Protein AF-G9ZFN4-F1 (afdb_monomer_lite)

Structure (mmCIF, N/CA/C/O backbone):
data_AF-G9ZFN4-F1
#
_entry.id   AF-G9ZFN4-F1
#
loop_
_atom_site.group_PDB
_atom_site.id
_atom_site.type_symbol
_atom_site.label_atom_id
_atom_site.label_alt_id
_atom_site.label_comp_id
_atom_site.label_asym_id
_atom_site.label_entity_id
_atom_site.label_seq_id
_atom_site.pdbx_PDB_ins_code
_atom_site.Cartn_x
_atom_site.Cartn_y
_atom_site.Cartn_z
_atom_site.occupancy
_atom_site.B_iso_or_equiv
_atom_site.auth_seq_id
_atom_site.auth_comp_id
_atom_site.auth_asym_id
_atom_site.auth_atom_id
_atom_site.pdbx_PDB_model_num
ATOM 1 N N . MET A 1 1 ? -30.433 3.989 19.221 1.00 57.47 1 MET A N 1
ATOM 2 C CA . MET A 1 1 ? -29.057 3.972 18.670 1.00 57.47 1 MET A CA 1
ATOM 3 C C . MET A 1 1 ? -28.745 5.319 18.044 1.00 57.47 1 MET A C 1
ATOM 5 O O . MET A 1 1 ? -29.502 5.784 17.198 1.00 57.47 1 MET A O 1
ATOM 9 N N . ASN A 1 2 ? -27.679 5.973 18.498 1.00 67.06 2 ASN A N 1
ATOM 10 C CA . ASN A 1 2 ? -27.312 7.309 18.042 1.00 67.06 2 ASN A CA 1
ATOM 11 C C . ASN A 1 2 ? -26.608 7.190 16.679 1.00 67.06 2 ASN A C 1
ATOM 13 O O . ASN A 1 2 ? -25.549 6.582 16.584 1.00 67.06 2 ASN A O 1
ATOM 17 N N . ARG A 1 3 ? -27.195 7.719 15.597 1.00 66.75 3 ARG A N 1
ATOM 18 C CA . ARG A 1 3 ? -26.715 7.477 14.214 1.00 66.75 3 ARG A CA 1
ATOM 19 C C . ARG A 1 3 ? -25.255 7.905 13.973 1.00 66.75 3 ARG A C 1
ATOM 21 O O . ARG A 1 3 ? -24.612 7.396 13.063 1.00 66.75 3 ARG A O 1
ATOM 28 N N . ARG A 1 4 ? -24.723 8.810 14.803 1.00 68.62 4 ARG A N 1
ATOM 29 C CA . ARG A 1 4 ? -23.346 9.322 14.718 1.00 68.62 4 ARG A CA 1
ATOM 30 C C . ARG A 1 4 ? -22.282 8.297 15.126 1.00 68.62 4 ARG A C 1
ATOM 32 O O . ARG A 1 4 ? -21.203 8.311 14.548 1.00 68.62 4 ARG A O 1
ATOM 39 N N . THR A 1 5 ? -22.575 7.407 16.078 1.00 69.00 5 THR A N 1
ATOM 40 C CA . THR A 1 5 ? -21.598 6.403 16.541 1.00 69.00 5 THR A CA 1
ATOM 41 C C . THR A 1 5 ? -21.435 5.280 15.522 1.00 69.00 5 THR A C 1
ATOM 43 O O . THR A 1 5 ? -20.315 4.921 15.188 1.00 69.00 5 THR A O 1
ATOM 46 N N . LEU A 1 6 ? -22.540 4.832 14.914 1.00 70.44 6 LEU A N 1
ATOM 47 C CA . LEU A 1 6 ? -22.517 3.813 13.856 1.00 70.44 6 LEU A CA 1
ATOM 48 C C . LEU A 1 6 ? -21.655 4.227 12.652 1.00 70.44 6 LEU A C 1
ATOM 50 O O . LEU A 1 6 ? -20.964 3.396 12.073 1.00 70.44 6 LEU A O 1
ATOM 54 N N . HIS A 1 7 ? -21.670 5.509 12.278 1.00 74.12 7 HIS A N 1
ATOM 55 C CA . HIS A 1 7 ? -20.865 6.019 11.166 1.00 74.12 7 HIS A CA 1
ATOM 56 C C . HIS A 1 7 ? -19.356 6.014 11.473 1.00 74.12 7 HIS A C 1
ATOM 58 O O . HIS A 1 7 ? -18.553 5.688 10.600 1.00 74.12 7 HIS A O 1
ATOM 64 N N . LEU A 1 8 ? -18.971 6.337 12.713 1.00 80.75 8 LEU A N 1
ATOM 65 C CA . LEU A 1 8 ? -17.583 6.262 13.186 1.00 80.75 8 LEU A CA 1
ATOM 66 C C . LEU A 1 8 ? -17.080 4.816 13.220 1.00 80.75 8 LEU A C 1
ATOM 68 O O . LEU A 1 8 ? -15.999 4.538 12.703 1.00 80.75 8 LEU A O 1
ATOM 72 N N . ASP A 1 9 ? -17.891 3.897 13.745 1.00 81.81 9 ASP A N 1
ATOM 73 C CA . ASP A 1 9 ? -17.558 2.471 13.780 1.00 81.81 9 ASP A CA 1
ATOM 74 C C . ASP A 1 9 ? -17.390 1.905 12.363 1.00 81.81 9 ASP A C 1
ATOM 76 O O . ASP A 1 9 ? -16.444 1.167 12.095 1.00 81.81 9 ASP A O 1
ATOM 80 N N . LEU A 1 10 ? -18.242 2.309 11.414 1.00 82.50 10 LEU A N 1
ATOM 81 C CA . LEU A 1 10 ? -18.110 1.937 10.002 1.00 82.50 10 LEU A CA 1
ATOM 82 C C . LEU A 1 10 ? -16.822 2.488 9.369 1.00 82.50 10 LEU A C 1
ATOM 84 O O . LEU A 1 10 ? -16.141 1.740 8.665 1.00 82.50 10 LEU A O 1
ATOM 88 N N . LEU A 1 11 ? -16.445 3.745 9.630 1.00 84.25 11 LEU A N 1
ATOM 89 C CA . LEU A 1 11 ? -15.192 4.325 9.124 1.00 84.25 11 LEU A CA 1
ATOM 90 C C . LEU A 1 11 ? -13.955 3.610 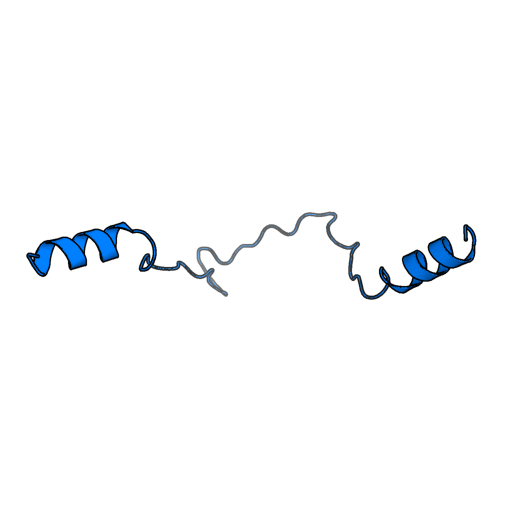9.690 1.00 84.25 11 LEU A C 1
ATOM 92 O O . LEU A 1 11 ? -13.000 3.331 8.960 1.00 84.25 11 LEU A O 1
ATOM 96 N N . HIS A 1 12 ? -13.976 3.293 10.985 1.00 85.44 12 HIS A N 1
ATOM 97 C CA . HIS A 1 12 ? -12.858 2.656 11.683 1.00 85.44 12 HIS A CA 1
ATOM 98 C C . HIS A 1 12 ? -12.819 1.133 11.524 1.00 85.44 12 HIS A C 1
ATOM 100 O O . HIS A 1 12 ? -11.762 0.538 11.727 1.00 85.44 12 HIS A O 1
ATOM 106 N N . SER A 1 13 ? -13.911 0.507 11.068 1.00 86.31 13 SER A N 1
ATOM 107 C CA . SER A 1 13 ? -13.991 -0.937 10.783 1.00 86.31 13 SER A CA 1
ATOM 108 C C . SER A 1 13 ? -12.973 -1.427 9.749 1.00 86.31 13 SER A C 1
ATOM 110 O O . SER A 1 13 ? -12.807 -2.627 9.548 1.00 86.31 13 SER A O 1
ATOM 112 N N . GLY A 1 14 ? -12.319 -0.513 9.028 1.00 83.00 14 GLY A N 1
ATOM 113 C CA . GLY A 1 14 ? -11.361 -0.845 7.983 1.00 83.00 14 GLY A CA 1
ATOM 114 C C . GLY A 1 14 ? -12.008 -1.203 6.645 1.00 83.00 14 GLY A C 1
ATOM 115 O O . GLY A 1 14 ? -11.326 -1.137 5.623 1.00 83.00 14 GLY A O 1
ATOM 116 N N . LYS A 1 15 ? -13.318 -1.495 6.626 1.00 87.44 15 LYS A N 1
ATOM 117 C CA . LYS A 1 15 ? -14.087 -1.857 5.424 1.00 87.44 15 LYS A CA 1
ATOM 118 C C . LYS A 1 15 ? -14.061 -0.771 4.346 1.00 87.44 15 LYS A C 1
ATOM 120 O O . LYS A 1 15 ? -14.086 -1.086 3.163 1.00 87.44 15 LYS A O 1
ATOM 125 N N . TYR A 1 16 ? -13.996 0.493 4.759 1.00 84.12 16 TYR A N 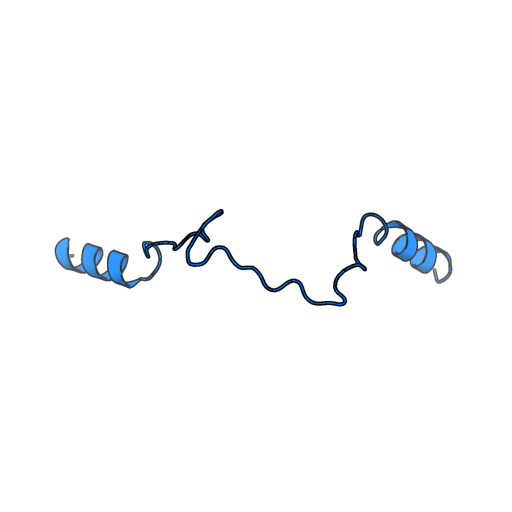1
ATOM 126 C CA . TYR A 1 16 ? -13.996 1.660 3.871 1.00 84.12 16 TYR A CA 1
ATOM 127 C C . TYR A 1 16 ? -12.641 2.375 3.837 1.00 84.12 16 TYR A C 1
ATOM 129 O O . TYR A 1 16 ? -12.568 3.578 3.591 1.00 84.12 16 TYR A O 1
ATOM 137 N N . ARG A 1 17 ? -11.547 1.654 4.113 1.00 86.56 17 ARG A N 1
ATOM 138 C CA . ARG A 1 17 ? -10.202 2.223 3.994 1.00 86.56 17 ARG A CA 1
ATOM 139 C C . ARG A 1 17 ? -9.879 2.559 2.546 1.00 86.56 17 ARG A C 1
ATOM 141 O O . ARG A 1 17 ? -10.260 1.853 1.618 1.00 86.56 17 ARG A O 1
ATOM 148 N N . GLN A 1 18 ? -9.117 3.631 2.364 1.00 90.06 18 GLN A N 1
ATOM 149 C CA . GLN A 1 18 ? -8.606 3.993 1.054 1.00 90.06 18 GLN A CA 1
ATOM 150 C C . GLN A 1 18 ? -7.661 2.903 0.539 1.00 90.06 18 GLN A C 1
ATOM 152 O O . GLN A 1 18 ? -6.668 2.561 1.183 1.00 90.06 18 GLN A O 1
ATOM 157 N N . HIS A 1 19 ? -7.952 2.388 -0.652 1.00 89.50 19 HIS A N 1
ATOM 158 C CA . HIS A 1 19 ? -7.074 1.455 -1.34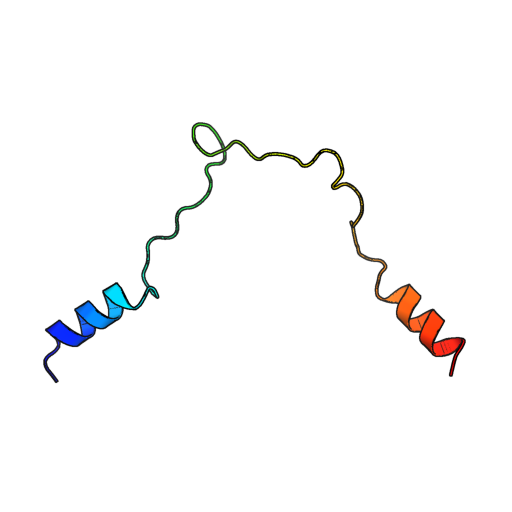2 1.00 89.50 19 HIS A CA 1
ATOM 159 C C . HIS A 1 19 ? -6.025 2.235 -2.137 1.00 89.50 19 HIS A C 1
ATOM 161 O O . HIS A 1 19 ? -6.354 2.997 -3.046 1.00 89.50 19 HIS A O 1
ATOM 167 N N . ILE A 1 20 ? -4.749 2.038 -1.804 1.00 89.19 20 ILE A N 1
ATOM 168 C CA . ILE A 1 20 ? -3.636 2.630 -2.550 1.00 89.19 20 ILE A CA 1
ATOM 169 C C . ILE A 1 20 ? -3.291 1.697 -3.712 1.00 89.19 20 I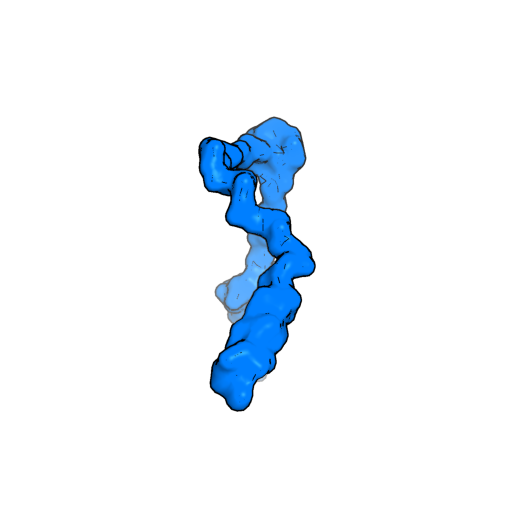LE A C 1
ATOM 171 O O . ILE A 1 20 ? -2.846 0.568 -3.507 1.00 89.19 20 ILE A O 1
ATOM 175 N N . VAL A 1 21 ? -3.499 2.170 -4.941 1.00 89.62 21 VAL A N 1
ATOM 176 C CA . VAL A 1 21 ? -3.177 1.423 -6.164 1.00 89.62 21 VAL A CA 1
ATOM 177 C C . VAL A 1 21 ? -1.757 1.754 -6.614 1.00 89.62 21 VAL A C 1
ATOM 179 O O . VAL A 1 21 ? -1.336 2.911 -6.605 1.00 89.62 21 VAL A O 1
ATOM 182 N N . LYS A 1 22 ? -1.010 0.731 -7.038 1.00 90.38 22 LYS A N 1
ATOM 183 C CA . LYS A 1 22 ? 0.348 0.902 -7.557 1.00 90.38 22 LYS A CA 1
ATOM 184 C C . LYS A 1 22 ? 0.325 1.675 -8.879 1.00 90.38 22 LYS A C 1
ATOM 186 O O . LYS A 1 22 ? -0.391 1.309 -9.811 1.00 90.38 22 LYS A O 1
ATOM 191 N N . ALA A 1 23 ? 1.134 2.728 -8.971 1.00 90.19 23 ALA A N 1
ATOM 192 C CA . ALA A 1 23 ? 1.254 3.526 -10.185 1.00 90.19 23 ALA A CA 1
ATOM 193 C C . ALA A 1 23 ? 1.883 2.716 -11.332 1.00 90.19 23 ALA A C 1
ATOM 195 O O . ALA A 1 23 ? 2.758 1.881 -11.112 1.00 90.19 23 ALA A O 1
ATOM 196 N N . LYS A 1 24 ? 1.475 2.9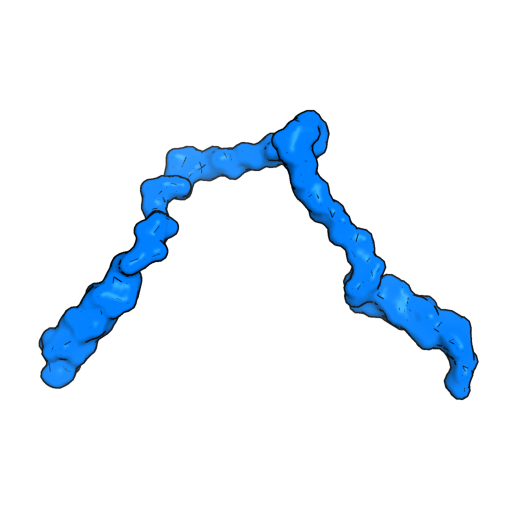95 -12.577 1.00 89.44 24 LYS A N 1
ATOM 197 C CA . LYS A 1 24 ? 2.069 2.371 -13.778 1.00 89.44 24 LYS A CA 1
ATOM 198 C C . LYS A 1 24 ? 3.377 3.041 -14.220 1.00 89.44 24 LYS A C 1
ATOM 200 O O . LYS A 1 24 ? 4.198 2.404 -14.869 1.00 89.44 24 LYS A O 1
ATOM 205 N N . LYS A 1 25 ? 3.576 4.321 -13.885 1.00 93.69 25 LYS A N 1
ATOM 206 C CA . LYS A 1 25 ? 4.756 5.124 -14.247 1.00 93.69 25 LYS A CA 1
ATOM 207 C C . LYS A 1 25 ? 5.073 6.110 -13.118 1.00 93.69 25 LYS A C 1
ATOM 209 O O . LYS A 1 25 ? 4.159 6.581 -12.449 1.00 93.69 25 LYS A O 1
ATOM 214 N N . GLY A 1 26 ? 6.351 6.431 -12.917 1.00 92.50 26 GLY A N 1
ATOM 215 C CA . GLY A 1 26 ? 6.797 7.383 -11.892 1.00 92.50 26 GLY A CA 1
ATOM 216 C C . GLY A 1 26 ? 7.018 6.755 -10.510 1.00 92.50 26 GLY A C 1
ATOM 217 O O . GLY A 1 26 ? 7.408 5.591 -10.395 1.00 92.50 26 GLY A O 1
ATOM 218 N N . LYS A 1 27 ? 6.810 7.540 -9.445 1.00 93.12 27 LYS A N 1
ATOM 219 C CA . LYS A 1 27 ? 7.046 7.102 -8.058 1.00 93.12 27 LYS A CA 1
ATOM 220 C C . LYS A 1 27 ? 6.125 5.932 -7.697 1.00 93.12 27 LYS A C 1
ATOM 222 O O . LYS A 1 27 ? 4.940 5.947 -8.004 1.00 93.12 27 LYS A O 1
ATOM 227 N N . GLY A 1 28 ? 6.683 4.906 -7.056 1.00 88.06 28 GLY A N 1
ATOM 228 C CA . GLY A 1 28 ? 5.935 3.706 -6.666 1.00 88.06 28 GLY A CA 1
ATOM 229 C C . GLY A 1 28 ? 5.628 2.729 -7.808 1.00 88.06 28 GLY A C 1
ATOM 230 O O . GLY A 1 28 ? 5.049 1.678 -7.549 1.00 88.06 28 GLY A O 1
ATOM 231 N N . ALA A 1 29 ? 6.043 3.017 -9.049 1.00 90.31 29 ALA A N 1
ATOM 232 C CA . ALA A 1 29 ? 5.827 2.113 -10.181 1.00 90.31 29 ALA A CA 1
ATOM 233 C C . ALA A 1 29 ? 6.850 0.970 -10.260 1.00 90.31 29 ALA A C 1
ATOM 235 O O . ALA A 1 29 ? 6.567 -0.080 -10.838 1.00 90.31 29 ALA A O 1
ATOM 236 N N . PHE A 1 30 ? 8.030 1.140 -9.653 1.00 87.19 30 PHE A N 1
ATOM 237 C CA . PHE A 1 30 ? 9.073 0.120 -9.673 1.00 87.19 30 PHE A CA 1
ATOM 238 C C . PHE A 1 30 ? 8.579 -1.186 -9.039 1.00 87.19 30 PHE A C 1
ATOM 240 O O . PHE A 1 30 ? 8.029 -1.215 -7.935 1.00 87.19 30 PHE A O 1
ATOM 247 N N . SER A 1 31 ? 8.757 -2.292 -9.754 1.00 84.00 31 SER A N 1
ATOM 248 C CA . SER A 1 31 ? 8.484 -3.633 -9.254 1.00 84.00 31 SER A CA 1
ATOM 249 C C . SER A 1 31 ? 9.767 -4.432 -9.335 1.00 84.00 31 SER A C 1
ATOM 251 O O . SER A 1 31 ? 10.341 -4.560 -10.414 1.00 84.00 31 SER A O 1
ATOM 253 N N . ARG A 1 32 ? 10.220 -4.977 -8.205 1.00 84.81 32 ARG A N 1
ATOM 254 C CA . ARG A 1 32 ? 11.367 -5.879 -8.207 1.00 84.81 32 ARG A CA 1
ATOM 255 C C . ARG A 1 32 ? 10.943 -7.164 -8.914 1.00 84.81 32 ARG A C 1
ATOM 257 O O . ARG A 1 32 ? 10.101 -7.900 -8.408 1.00 84.81 32 ARG A O 1
ATOM 264 N N . HIS A 1 33 ? 11.502 -7.422 -10.089 1.00 77.94 33 HIS A N 1
ATOM 265 C CA . HIS A 1 33 ? 11.427 -8.749 -10.680 1.00 77.94 33 HIS A CA 1
ATOM 266 C C . HIS A 1 33 ? 12.445 -9.640 -9.979 1.00 77.94 33 HIS A C 1
ATOM 268 O O . HIS A 1 33 ? 13.640 -9.354 -9.941 1.00 77.94 33 HIS A O 1
ATOM 274 N N . GLU A 1 34 ? 11.942 -10.693 -9.349 1.00 72.50 34 GLU A N 1
ATOM 275 C CA . GLU A 1 34 ? 12.776 -11.708 -8.736 1.00 72.50 34 GLU A CA 1
ATOM 276 C C . GLU A 1 34 ? 13.480 -12.487 -9.852 1.00 72.50 34 GLU A C 1
ATOM 278 O O . GLU A 1 34 ? 12.829 -13.009 -10.758 1.00 72.50 34 GLU A O 1
ATOM 283 N N . LYS A 1 35 ? 14.818 -12.531 -9.794 1.00 66.62 35 LYS A N 1
ATOM 284 C CA . LYS A 1 35 ? 15.719 -13.065 -10.834 1.00 66.62 35 LYS A CA 1
ATOM 285 C C . LYS A 1 35 ? 15.370 -14.497 -11.284 1.00 66.62 35 LYS A C 1
ATOM 287 O O . LYS A 1 35 ? 15.760 -14.896 -12.374 1.00 66.62 35 LYS A O 1
ATOM 292 N N . HIS A 1 36 ? 14.600 -15.242 -10.484 1.00 67.62 36 HIS A N 1
ATOM 293 C CA . HIS A 1 36 ? 14.266 -16.649 -10.716 1.00 67.62 36 HIS A CA 1
ATOM 294 C C . HIS A 1 36 ? 12.763 -16.990 -10.651 1.00 67.62 36 HIS A C 1
ATOM 296 O O . HIS A 1 36 ? 12.418 -18.138 -10.402 1.00 67.62 36 HIS A O 1
ATOM 302 N N . LYS A 1 37 ? 11.837 -16.057 -10.925 1.00 61.34 37 LYS A N 1
ATOM 303 C CA . LYS A 1 37 ? 10.406 -16.405 -11.101 1.00 61.34 37 LYS A CA 1
ATOM 304 C C . LYS A 1 37 ? 9.988 -16.434 -12.569 1.00 61.34 37 LYS A C 1
ATOM 306 O O . LYS A 1 37 ? 9.134 -15.678 -13.020 1.00 61.34 37 LYS A O 1
ATOM 311 N N . LYS A 1 38 ? 10.588 -17.358 -13.316 1.00 60.41 38 LYS A N 1
ATOM 312 C CA . LYS A 1 38 ? 10.039 -17.879 -14.575 1.00 60.41 38 LYS A CA 1
ATOM 313 C C . LYS A 1 38 ? 9.950 -19.401 -14.490 1.00 60.41 38 LYS A C 1
ATOM 315 O O . LYS A 1 38 ? 10.636 -20.063 -15.234 1.00 60.41 38 LYS A O 1
ATOM 320 N N . HIS A 1 39 ? 9.142 -19.954 -13.589 1.00 58.12 39 HIS A N 1
ATOM 321 C CA . HIS A 1 39 ? 8.706 -21.356 -13.674 1.00 58.12 39 HIS A CA 1
ATOM 322 C C . HIS A 1 39 ? 7.450 -21.561 -12.817 1.00 58.12 39 HIS A C 1
ATOM 324 O O . HIS A 1 39 ? 7.520 -22.091 -11.722 1.00 58.12 39 HIS A O 1
ATOM 330 N N . HIS A 1 40 ? 6.313 -21.046 -13.284 1.00 53.59 40 HIS A N 1
ATOM 331 C CA . HIS A 1 40 ? 4.996 -21.690 -13.152 1.00 53.59 40 HIS A CA 1
ATOM 332 C C . HIS A 1 40 ? 3.991 -20.866 -13.967 1.00 53.59 40 HIS A C 1
ATOM 334 O O . HIS A 1 40 ? 3.151 -20.136 -13.450 1.00 53.59 40 HIS A O 1
ATOM 340 N N . ARG A 1 41 ? 4.119 -20.930 -15.298 1.00 52.12 41 ARG A N 1
ATOM 341 C CA . ARG A 1 41 ? 2.920 -20.871 -16.135 1.00 52.12 41 ARG A CA 1
ATOM 342 C C . ARG A 1 41 ? 2.317 -22.256 -16.000 1.00 52.12 41 ARG A C 1
ATOM 344 O O . ARG A 1 41 ? 2.753 -23.172 -16.684 1.00 52.12 41 ARG A O 1
ATOM 351 N N . ASP A 1 42 ? 1.409 -22.404 -15.052 1.00 52.72 42 ASP A N 1
ATOM 352 C CA . ASP A 1 42 ? 0.618 -23.613 -14.924 1.00 52.72 42 ASP A CA 1
ATOM 353 C C . ASP A 1 42 ? -0.624 -23.480 -15.807 1.00 52.72 42 ASP A C 1
ATOM 355 O O . ASP A 1 42 ? -1.476 -22.626 -15.551 1.00 52.72 42 ASP A O 1
ATOM 359 N N . PRO A 1 43 ? -0.708 -24.281 -16.875 1.00 50.44 43 PRO A N 1
ATOM 360 C CA . PRO A 1 43 ? -1.979 -24.856 -17.279 1.00 50.44 43 PRO A CA 1
ATOM 361 C C . PRO A 1 43 ? -1.904 -26.397 -17.305 1.00 50.44 43 PRO A C 1
ATOM 363 O O . PRO A 1 43 ? -2.685 -27.027 -18.009 1.00 50.44 43 PRO A O 1
ATOM 366 N N . GLY A 1 44 ? -0.950 -27.015 -16.590 1.00 52.44 44 GLY A N 1
ATOM 367 C CA . GLY A 1 44 ? -0.621 -28.446 -16.698 1.00 52.44 44 GLY A CA 1
ATOM 368 C C . GLY A 1 44 ? -0.896 -29.292 -15.446 1.00 52.44 44 GLY A C 1
ATOM 369 O O . GLY A 1 44 ? -0.923 -30.520 -15.541 1.00 52.44 44 GLY A O 1
ATOM 370 N N . GLY A 1 45 ? -1.142 -28.677 -14.286 1.00 51.16 45 GLY A N 1
ATOM 371 C CA . GLY A 1 45 ? -1.269 -29.360 -12.992 1.00 51.16 45 GLY A CA 1
ATOM 372 C C . GLY A 1 45 ? -2.469 -30.305 -12.844 1.00 51.16 45 GLY A C 1
ATOM 373 O O . GLY A 1 45 ? -2.476 -31.152 -11.954 1.00 51.16 45 GLY A O 1
ATOM 374 N N . VAL A 1 46 ? -3.468 -30.224 -13.728 1.00 55.78 46 VAL A N 1
ATOM 375 C CA . VAL A 1 46 ? -4.631 -31.132 -13.711 1.00 55.78 46 VAL A CA 1
ATOM 376 C C . VAL A 1 46 ? -4.372 -32.466 -14.420 1.00 55.78 46 VAL A C 1
ATOM 378 O O . VAL A 1 46 ? -4.962 -33.472 -14.031 1.00 55.78 46 VAL A O 1
ATOM 381 N N . PHE A 1 47 ? -3.469 -32.525 -15.406 1.00 54.31 47 PHE A N 1
ATOM 382 C CA . PHE A 1 47 ? -3.267 -33.751 -16.193 1.00 54.31 47 PHE A CA 1
ATOM 383 C C . PHE A 1 47 ? -2.378 -34.776 -15.469 1.00 54.31 47 PHE A C 1
ATOM 385 O O . PHE A 1 47 ? -2.658 -35.973 -15.497 1.00 54.31 47 PHE A O 1
ATOM 392 N N . LEU A 1 48 ? -1.351 -34.314 -14.743 1.00 57.62 48 LEU A N 1
ATOM 393 C CA . LEU A 1 48 ? -0.454 -35.202 -13.991 1.00 57.62 48 LEU A CA 1
ATOM 394 C C . LEU A 1 48 ? -1.151 -35.863 -12.790 1.00 57.62 48 LEU A C 1
ATOM 396 O O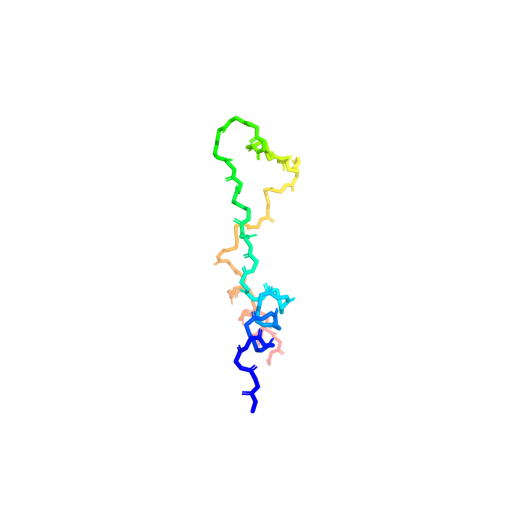 . LEU A 1 48 ? -0.887 -37.024 -12.492 1.00 57.62 48 LEU A O 1
ATOM 400 N N . CYS A 1 49 ? -2.069 -35.150 -12.128 1.00 57.91 49 CYS A N 1
ATOM 401 C CA . CYS A 1 49 ? -2.818 -35.670 -10.981 1.00 57.91 49 CYS A CA 1
ATOM 402 C C . CYS A 1 49 ? -3.792 -36.790 -11.395 1.00 57.91 49 CYS A C 1
ATOM 404 O O . CYS A 1 49 ? -3.949 -37.779 -10.680 1.00 57.91 49 CYS A O 1
ATOM 406 N N . LEU A 1 50 ? -4.394 -36.678 -12.588 1.00 58.38 50 LEU A N 1
ATOM 407 C CA . LEU A 1 50 ? -5.271 -37.713 -13.140 1.00 58.38 50 LEU A CA 1
ATOM 408 C C . LEU A 1 50 ? -4.493 -38.993 -13.495 1.00 58.38 50 LEU A C 1
ATOM 410 O O . LEU A 1 50 ? -4.945 -40.092 -13.190 1.00 58.38 50 LEU A O 1
ATOM 414 N N . LEU A 1 51 ? -3.302 -38.845 -14.082 1.00 59.69 51 LEU A N 1
ATOM 415 C CA . LEU A 1 51 ? -2.416 -39.963 -14.424 1.00 59.69 51 LEU A CA 1
ATOM 416 C C . LEU A 1 51 ? -1.893 -40.688 -13.179 1.00 59.69 51 LEU A C 1
ATOM 418 O O . LEU A 1 51 ? -1.906 -41.914 -13.131 1.00 59.69 51 LEU A O 1
ATOM 422 N N . PHE A 1 52 ? -1.506 -39.946 -12.138 1.00 61.16 52 PHE A N 1
ATOM 423 C CA . PHE A 1 52 ? -1.057 -40.546 -10.879 1.00 61.16 52 PHE A CA 1
ATOM 424 C C . PHE A 1 52 ? -2.176 -41.317 -10.166 1.00 61.16 52 PHE A C 1
ATOM 426 O O . PHE A 1 52 ? -1.931 -42.368 -9.580 1.00 61.16 52 PHE A O 1
ATOM 433 N N . ARG A 1 53 ? -3.419 -40.829 -10.257 1.00 62.38 53 ARG A N 1
ATOM 434 C CA . ARG A 1 53 ? -4.595 -41.489 -9.675 1.00 62.38 53 ARG A CA 1
ATOM 435 C C . ARG A 1 53 ? -5.042 -42.733 -10.456 1.00 62.38 53 ARG A C 1
ATOM 437 O O . ARG A 1 53 ? -5.665 -43.603 -9.864 1.00 62.38 53 ARG A O 1
ATOM 444 N N . LEU A 1 54 ? -4.729 -42.823 -11.750 1.00 60.22 54 LEU A N 1
ATOM 445 C CA . LEU A 1 54 ? -5.010 -44.002 -12.581 1.00 60.22 54 LEU A CA 1
ATOM 446 C C . LEU A 1 54 ? -3.924 -45.082 -12.478 1.00 60.22 54 LEU A C 1
ATOM 448 O O . LEU A 1 54 ? -4.234 -46.256 -12.626 1.00 60.22 54 LEU A O 1
ATOM 452 N N . CYS A 1 55 ? -2.668 -44.708 -12.212 1.00 59.94 55 CYS A N 1
ATOM 453 C CA . CYS A 1 55 ? -1.573 -45.675 -12.072 1.00 59.94 55 CYS A CA 1
ATOM 454 C C . CYS A 1 55 ? -1.437 -46.277 -10.659 1.00 59.94 55 CYS A C 1
ATOM 456 O O . CYS A 1 55 ? -0.728 -47.268 -10.500 1.00 59.94 55 CYS A O 1
ATOM 458 N N . TRP A 1 56 ? -2.090 -45.700 -9.644 1.00 53.75 56 TRP A N 1
ATOM 459 C CA . TRP A 1 56 ? -2.114 -46.208 -8.259 1.00 53.75 56 TRP A CA 1
ATOM 460 C C . TRP A 1 56 ? -3.534 -46.410 -7.696 1.00 53.75 56 TRP A C 1
ATOM 462 O O . TRP A 1 56 ? -3.735 -46.354 -6.483 1.00 53.75 56 TRP A O 1
ATOM 472 N N . GLY A 1 57 ? -4.510 -46.647 -8.577 1.00 46.22 57 GLY A N 1
ATOM 473 C CA . GLY A 1 57 ? -5.850 -47.130 -8.226 1.00 46.22 57 GLY A CA 1
ATOM 474 C C . GLY A 1 57 ? -5.975 -48.631 -8.430 1.00 46.22 57 GLY A C 1
ATOM 475 O O . GLY A 1 57 ? -5.489 -49.101 -9.480 1.00 46.22 57 GLY A O 1
#

Foldseek 3Di:
DPVVVVVVCVVVVCPPDDDDDQDCDDPRNDDDDDPPPPPDPDPDVVPVVVVVVVVVD

Secondary structure (DSSP, 8-state):
--HHHHHHHHHHTSTTPPP-PPPSSSTT------TT------S-HHHHHHHHHHH--

Sequence (57 aa):
MNRRTLHLDLLHSGKYRQHIVKAKKGKGAFSRHEKHKKHHRDPGGVFLCLLFRLCWG

Organism: NCBI:txid797473

pLDDT: mean 72.32, std 14.64, range [46.22, 93.69]

Radius of gyration: 23.94 Å; chains: 1; bounding box: 45×56×36 Å

InterPro domains:
  IPR005589 Alternative ribosome-rescue factor A [PF03889] (10-37)